Protein AF-A0A2X3KFR4-F1 (afdb_monomer_lite)

Organism: Escherichia coli (NCBI:txid562)

Sequence (94 aa):
MNPLTHERVLQADNVPYILAEMMMEGLYGRSGDWAYRVGLPGKSGVGGGILAVVPGVMGIAAFSPPLDEEGNSVRGQKMVASVANQLGYNVFKG

Radius of gyration: 13.15 Å; chains: 1; bounding box: 33×28×34 Å

Secondary structure (DSSP, 8-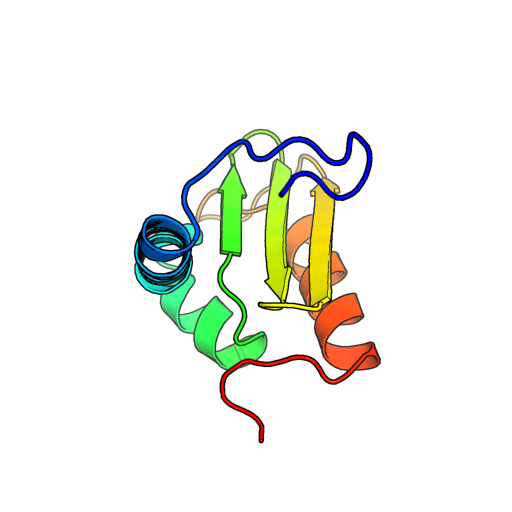state):
--TTT----S-GGGHHHHHHHHHHHTTGGGHHHHHHHT-S-EEEETTTEEEEEETTTEEEEEE-S-B-TTS-BHHHHHHHHHHHHHTT--TT--

pLDDT: mean 98.33, std 1.59, range [84.31, 98.94]

Foldseek 3Di:
DPPVVPDDPDDPVCVVVVLVCLQPDQQHPCSVVCCVQQQFRWHFDQQAKIWTDQPPPDIDIDGDNDADPSSHRPVGSVRRSVVSVVVVGHPPDD

Structure (mmCIF, N/CA/C/O backbone):
data_AF-A0A2X3KFR4-F1
#
_entry.id   AF-A0A2X3KFR4-F1
#
loop_
_atom_site.group_PDB
_atom_site.id
_atom_site.type_symbol
_atom_site.label_atom_id
_atom_site.label_alt_id
_atom_site.label_comp_id
_atom_site.label_asym_id
_atom_site.label_entity_id
_atom_site.label_seq_id
_atom_site.pdbx_PDB_ins_code
_atom_site.Cartn_x
_atom_site.Cartn_y
_atom_site.Cartn_z
_atom_site.occupancy
_atom_site.B_iso_or_equiv
_atom_site.auth_seq_id
_atom_site.auth_comp_id
_atom_site.auth_asym_id
_atom_site.auth_atom_id
_atom_site.pdbx_PDB_model_num
ATOM 1 N N . MET A 1 1 ? -7.741 7.440 13.020 1.00 95.19 1 MET A N 1
ATOM 2 C CA . MET A 1 1 ? -7.097 7.656 14.331 1.00 95.19 1 MET A CA 1
ATOM 3 C C . MET A 1 1 ? -5.626 7.353 14.151 1.00 95.19 1 MET A C 1
ATOM 5 O O . MET A 1 1 ? -5.333 6.272 13.657 1.00 95.19 1 MET A O 1
ATOM 9 N N . ASN A 1 2 ? -4.722 8.274 14.471 1.00 98.31 2 ASN A N 1
ATOM 10 C CA . ASN A 1 2 ? -3.308 7.935 14.570 1.00 98.31 2 ASN A CA 1
ATOM 11 C C . ASN A 1 2 ? -3.126 7.078 15.839 1.00 98.31 2 ASN A C 1
ATOM 13 O O . ASN A 1 2 ? -3.486 7.542 16.921 1.00 98.31 2 ASN A O 1
ATOM 17 N N . PRO A 1 3 ? -2.630 5.833 15.735 1.00 97.31 3 PRO A N 1
ATOM 18 C CA . PRO A 1 3 ? -2.570 4.923 16.877 1.00 97.31 3 PRO A CA 1
ATOM 19 C C . PRO A 1 3 ? -1.492 5.291 17.907 1.00 97.31 3 PRO A C 1
ATOM 21 O O . PRO A 1 3 ? -1.547 4.780 19.017 1.00 97.31 3 PRO A O 1
ATOM 24 N N . LEU A 1 4 ? -0.531 6.156 17.561 1.00 98.44 4 LEU A N 1
ATOM 25 C CA . LEU A 1 4 ? 0.542 6.593 18.460 1.00 98.44 4 LEU A CA 1
ATOM 26 C C . LEU A 1 4 ? 0.162 7.852 19.243 1.00 98.44 4 LEU A C 1
ATOM 28 O O . LEU A 1 4 ? 0.490 7.970 20.417 1.00 98.44 4 LEU A O 1
ATOM 32 N N . THR A 1 5 ? -0.515 8.802 18.590 1.00 98.50 5 THR A N 1
ATOM 33 C CA . THR A 1 5 ? -0.918 10.073 19.219 1.00 98.50 5 THR A CA 1
ATOM 34 C C . THR A 1 5 ? -2.350 10.060 19.745 1.00 98.50 5 THR A C 1
ATOM 36 O O . THR A 1 5 ? -2.743 10.972 20.464 1.00 98.50 5 THR A O 1
ATOM 39 N N . HIS A 1 6 ? -3.146 9.054 19.370 1.00 97.38 6 HIS A N 1
ATOM 40 C CA . HIS A 1 6 ? -4.584 8.963 19.648 1.00 97.38 6 HIS A CA 1
ATOM 41 C C . HIS A 1 6 ? -5.410 10.140 19.103 1.00 97.38 6 HIS A C 1
ATOM 43 O O . HIS A 1 6 ? -6.533 10.382 19.543 1.00 97.38 6 HIS A O 1
ATOM 49 N N . GLU A 1 7 ? -4.887 10.845 18.099 1.00 98.56 7 GLU A N 1
ATOM 50 C CA . GLU A 1 7 ? -5.588 11.935 17.429 1.00 98.56 7 GLU A CA 1
ATOM 51 C C . GLU A 1 7 ? -6.378 11.432 16.211 1.00 98.56 7 GLU A C 1
ATOM 53 O O . GLU A 1 7 ? -5.904 10.635 15.386 1.00 98.56 7 GLU A O 1
ATOM 58 N N . ARG A 1 8 ? -7.609 11.924 16.042 1.00 98.31 8 ARG A N 1
ATOM 59 C CA . ARG A 1 8 ? -8.381 11.682 14.821 1.00 98.31 8 ARG A CA 1
ATOM 60 C C . ARG A 1 8 ? -7.907 12.619 13.709 1.00 98.31 8 ARG A C 1
ATOM 62 O O . ARG A 1 8 ? -8.394 13.730 13.592 1.00 98.31 8 ARG A O 1
ATOM 69 N N . VAL A 1 9 ? -7.040 12.104 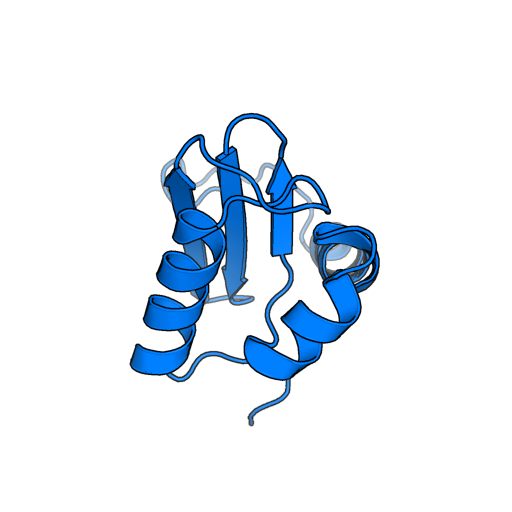12.839 1.00 98.50 9 VAL A N 1
ATOM 70 C CA . VAL A 1 9 ? -6.547 12.846 11.661 1.00 98.50 9 VAL A CA 1
ATOM 71 C C . VAL A 1 9 ? -7.551 12.864 10.497 1.00 98.50 9 VAL A C 1
ATOM 73 O O . VAL A 1 9 ? -7.670 13.859 9.797 1.00 98.50 9 VAL A O 1
ATOM 76 N N . LEU A 1 10 ? -8.295 11.771 10.287 1.00 98.50 10 LEU A N 1
ATOM 77 C CA . LEU A 1 10 ? -9.279 11.628 9.205 1.00 98.50 10 LEU A CA 1
ATOM 78 C C . LEU A 1 10 ? -10.624 11.133 9.756 1.00 98.50 10 LEU A C 1
ATOM 80 O O . LEU A 1 10 ? -10.667 10.370 10.733 1.00 98.50 10 LEU A O 1
ATOM 84 N N . GLN A 1 11 ? -11.720 11.539 9.111 1.00 98.50 11 GLN A N 1
ATOM 85 C CA . GLN A 1 11 ? -13.043 10.944 9.320 1.00 98.50 11 GLN A CA 1
ATOM 86 C C . GLN A 1 11 ? -13.041 9.491 8.831 1.00 98.50 11 GLN A C 1
ATOM 88 O O . GLN A 1 11 ? -12.420 9.186 7.814 1.00 98.50 11 GLN A O 1
ATOM 93 N N . ALA A 1 12 ? -13.710 8.596 9.564 1.00 97.94 12 ALA A N 1
ATOM 94 C CA . ALA A 1 12 ? -13.687 7.164 9.260 1.00 97.94 12 ALA A CA 1
ATOM 95 C C . ALA A 1 12 ? -14.278 6.867 7.873 1.00 97.94 12 ALA A C 1
ATOM 97 O O . ALA A 1 12 ? -13.693 6.087 7.130 1.00 97.94 12 ALA A O 1
ATOM 98 N N . ASP A 1 13 ? -15.346 7.574 7.503 1.00 98.50 13 ASP A N 1
ATOM 99 C CA . ASP A 1 13 ? -16.061 7.390 6.237 1.00 98.50 13 ASP A CA 1
ATOM 100 C C . ASP A 1 13 ? -15.203 7.725 5.009 1.00 98.50 13 ASP A C 1
ATOM 102 O O . ASP A 1 13 ? -15.443 7.193 3.932 1.00 98.50 13 ASP A O 1
ATOM 106 N N . ASN A 1 14 ? -14.152 8.539 5.170 1.00 98.75 14 ASN A N 1
ATOM 107 C CA . ASN A 1 14 ? -13.247 8.891 4.073 1.00 98.75 14 ASN A CA 1
ATOM 108 C C . ASN A 1 14 ? -12.156 7.834 3.825 1.00 98.75 14 ASN A C 1
ATOM 110 O O . ASN A 1 14 ? -11.565 7.795 2.747 1.00 98.75 14 ASN A O 1
ATOM 114 N N . VAL A 1 15 ? -11.854 6.986 4.815 1.00 98.75 15 VAL A N 1
ATOM 115 C CA . VAL A 1 15 ? -10.730 6.038 4.742 1.00 98.75 15 VAL A CA 1
ATOM 116 C C . VAL A 1 15 ? -10.952 4.942 3.691 1.00 98.75 15 VAL A C 1
ATOM 118 O O . VAL A 1 15 ? -10.018 4.696 2.928 1.00 98.75 15 VAL A O 1
ATOM 121 N N . PRO A 1 16 ? -12.137 4.306 3.574 1.00 98.81 16 PRO A N 1
ATOM 122 C CA . PRO A 1 16 ? -12.370 3.289 2.550 1.00 98.81 16 PRO A CA 1
ATOM 123 C C . PRO A 1 16 ? -12.094 3.772 1.123 1.00 98.81 16 PRO A C 1
ATOM 125 O O . PRO A 1 16 ? -11.535 3.009 0.342 1.00 98.81 16 PRO A O 1
ATOM 128 N N . TYR A 1 17 ? -12.401 5.033 0.792 1.00 98.88 17 TYR A N 1
ATOM 129 C CA . TYR A 1 17 ? -12.129 5.588 -0.539 1.00 98.88 17 TYR A CA 1
ATOM 130 C C . TYR A 1 17 ? -10.626 5.705 -0.819 1.00 98.88 17 TYR A C 1
ATOM 132 O O . TYR A 1 17 ? -10.167 5.320 -1.888 1.00 98.88 17 TYR A O 1
ATOM 140 N N . ILE A 1 18 ? -9.835 6.143 0.167 1.00 98.88 18 ILE A N 1
ATOM 141 C CA . ILE A 1 18 ? -8.368 6.192 0.048 1.00 98.88 18 ILE A CA 1
ATOM 142 C C . ILE A 1 18 ? -7.803 4.781 -0.158 1.00 98.88 18 ILE A C 1
ATOM 144 O O . ILE A 1 18 ? -6.949 4.568 -1.016 1.00 98.88 18 ILE A O 1
ATOM 148 N N . LEU A 1 19 ? -8.286 3.808 0.619 1.00 98.88 19 LEU A N 1
ATOM 149 C CA . LEU A 1 19 ? -7.835 2.421 0.507 1.00 98.88 19 LEU A CA 1
ATOM 150 C C . LEU A 1 19 ? -8.244 1.781 -0.826 1.00 98.88 19 LEU A C 1
ATOM 152 O O . LEU A 1 19 ? -7.485 0.975 -1.360 1.00 98.88 19 LEU A O 1
ATOM 156 N N . ALA A 1 20 ? -9.401 2.151 -1.378 1.00 98.88 20 ALA A N 1
ATOM 157 C CA . ALA A 1 20 ? -9.818 1.723 -2.707 1.00 98.88 20 ALA A CA 1
ATOM 158 C C . ALA A 1 20 ? -8.852 2.249 -3.781 1.00 98.88 20 ALA A C 1
ATOM 160 O O . ALA A 1 20 ? -8.316 1.453 -4.544 1.00 98.88 20 ALA A O 1
ATOM 161 N N . GLU A 1 21 ? -8.531 3.544 -3.782 1.00 98.94 21 GLU A N 1
ATOM 162 C CA . GLU A 1 21 ? -7.582 4.130 -4.746 1.00 98.94 21 GLU A CA 1
ATOM 163 C C . GLU A 1 21 ? -6.175 3.522 -4.624 1.00 98.94 21 GLU A C 1
ATOM 165 O O . GLU A 1 21 ? -5.527 3.192 -5.617 1.00 98.94 21 GLU A O 1
ATOM 170 N N . MET A 1 22 ? -5.714 3.283 -3.393 1.00 98.88 22 MET A N 1
ATOM 171 C CA . MET A 1 22 ? -4.462 2.564 -3.135 1.00 98.88 22 MET A CA 1
ATOM 172 C C . MET A 1 22 ? -4.477 1.129 -3.680 1.00 98.88 22 MET A C 1
ATOM 174 O O . MET A 1 22 ? -3.442 0.620 -4.104 1.00 98.88 22 MET A O 1
ATOM 178 N N . MET A 1 23 ? -5.623 0.446 -3.649 1.00 98.88 23 MET A N 1
ATOM 179 C CA . MET A 1 23 ? -5.753 -0.892 -4.227 1.00 98.88 23 MET A CA 1
ATOM 180 C C . MET A 1 23 ? -5.703 -0.846 -5.757 1.00 98.88 23 MET A C 1
ATOM 182 O O . MET A 1 23 ? -5.037 -1.681 -6.365 1.00 98.88 23 MET A O 1
ATOM 186 N N . MET A 1 24 ? -6.394 0.118 -6.368 1.00 98.75 24 MET A N 1
ATOM 187 C CA . MET A 1 24 ? -6.539 0.183 -7.822 1.00 98.75 24 MET A CA 1
ATOM 188 C C . MET A 1 24 ? -5.268 0.675 -8.519 1.00 98.75 24 MET A C 1
ATOM 190 O O . MET A 1 24 ? -4.870 0.083 -9.515 1.00 98.75 24 MET A O 1
ATOM 194 N N . GLU A 1 25 ? -4.603 1.701 -7.975 1.00 98.62 25 GLU A N 1
ATOM 195 C CA . GLU A 1 25 ? -3.529 2.430 -8.677 1.00 98.62 25 GLU A CA 1
ATOM 196 C C . GLU A 1 25 ? -2.266 2.652 -7.820 1.00 98.62 25 GLU A C 1
ATOM 198 O O . GLU A 1 25 ? -1.349 3.403 -8.171 1.00 98.62 25 GLU A O 1
ATOM 203 N N . GLY A 1 26 ? -2.181 2.001 -6.658 1.00 98.69 26 GLY A N 1
ATOM 204 C CA . GLY A 1 26 ? -1.132 2.252 -5.674 1.00 98.69 26 GLY A CA 1
ATOM 205 C C . GLY A 1 26 ? 0.297 1.946 -6.133 1.00 98.69 26 GLY A C 1
ATOM 206 O O . GLY A 1 26 ? 1.245 2.613 -5.692 1.00 98.69 26 GLY A O 1
ATOM 207 N N . LEU A 1 27 ? 0.459 0.953 -7.008 1.00 98.69 27 LEU A N 1
ATOM 208 C CA . LEU A 1 27 ? 1.735 0.456 -7.539 1.00 98.69 27 LEU A CA 1
ATOM 209 C C . LEU A 1 27 ? 1.812 0.602 -9.074 1.00 98.69 27 LEU A C 1
ATOM 211 O O . LEU A 1 27 ? 2.479 -0.188 -9.746 1.00 98.69 27 LEU A O 1
ATOM 215 N N . TYR A 1 28 ? 1.139 1.618 -9.628 1.00 97.12 28 TYR A N 1
ATOM 216 C CA . TYR A 1 28 ? 1.108 1.908 -11.068 1.00 97.12 28 TYR A CA 1
ATOM 217 C C . TYR A 1 28 ? 0.621 0.698 -11.883 1.00 97.12 28 TYR A C 1
ATOM 219 O O . TYR A 1 28 ? -0.329 0.023 -11.475 1.00 97.12 28 TYR A O 1
ATOM 227 N N . GLY A 1 29 ? 1.293 0.366 -12.993 1.00 97.31 29 GLY A N 1
ATOM 228 C CA . GLY A 1 29 ? 0.953 -0.763 -13.859 1.00 97.31 29 GLY A CA 1
ATOM 229 C C . GLY A 1 29 ? 1.075 -2.137 -13.192 1.00 97.31 29 GLY A C 1
ATOM 230 O O . GLY A 1 29 ? 0.722 -3.150 -13.802 1.00 97.31 29 GLY A O 1
ATOM 231 N N . ARG A 1 30 ? 1.562 -2.208 -11.942 1.00 98.19 30 ARG A N 1
ATOM 232 C CA . ARG A 1 30 ? 1.664 -3.432 -11.126 1.00 98.19 30 ARG A CA 1
ATOM 233 C C . ARG A 1 30 ? 0.623 -3.522 -10.007 1.00 98.19 30 ARG A C 1
ATOM 235 O O . ARG A 1 30 ? 0.655 -4.483 -9.240 1.00 98.19 30 ARG A O 1
ATOM 242 N N . SER A 1 31 ? -0.321 -2.586 -9.906 1.00 98.56 31 SER A N 1
ATOM 243 C CA . SER A 1 31 ? -1.344 -2.601 -8.843 1.00 98.56 31 SER A CA 1
ATOM 244 C C . SER A 1 31 ? -2.198 -3.875 -8.866 1.00 98.56 31 SER A C 1
ATOM 246 O O . SER A 1 31 ? -2.412 -4.492 -7.823 1.00 98.56 31 SER A O 1
ATOM 248 N N . GLY A 1 32 ? -2.576 -4.359 -10.056 1.00 98.62 32 GLY A N 1
ATOM 249 C CA . GLY A 1 32 ? -3.278 -5.639 -10.208 1.00 98.62 32 GLY A CA 1
ATOM 250 C C . GLY A 1 32 ? -2.455 -6.851 -9.742 1.00 98.62 32 GLY A C 1
ATOM 251 O O . GLY A 1 32 ? -2.971 -7.712 -9.030 1.00 98.62 32 GLY A O 1
ATOM 252 N N . ASP A 1 33 ? -1.158 -6.897 -10.067 1.00 98.56 33 ASP A N 1
ATOM 253 C CA . ASP A 1 33 ? -0.256 -7.965 -9.605 1.00 98.56 33 ASP A CA 1
ATOM 254 C C . ASP A 1 33 ? -0.095 -7.954 -8.080 1.00 98.56 33 ASP A C 1
ATOM 256 O O . ASP A 1 33 ? -0.039 -9.008 -7.438 1.00 98.56 33 ASP A O 1
ATOM 260 N N . TRP A 1 34 ? -0.017 -6.761 -7.492 1.00 98.75 34 TRP A N 1
ATOM 261 C CA . TRP A 1 34 ? 0.064 -6.572 -6.049 1.00 98.75 34 TRP A CA 1
ATOM 262 C C . TRP A 1 34 ? -1.213 -7.028 -5.344 1.00 98.75 34 TRP A C 1
ATOM 264 O O . TRP A 1 34 ? -1.146 -7.803 -4.386 1.00 98.75 34 TRP A O 1
ATOM 274 N N . ALA A 1 35 ? -2.377 -6.618 -5.849 1.00 98.81 35 ALA A N 1
ATOM 275 C CA . ALA A 1 35 ? -3.671 -7.074 -5.359 1.00 98.81 35 ALA A CA 1
ATOM 276 C C . ALA A 1 35 ? -3.789 -8.607 -5.428 1.00 98.81 35 ALA A C 1
ATOM 278 O O . ALA A 1 35 ? -4.216 -9.235 -4.462 1.00 98.81 35 ALA A O 1
ATOM 279 N N . TYR A 1 36 ? -3.330 -9.221 -6.522 1.00 98.56 36 TYR A N 1
ATOM 280 C CA . TYR A 1 36 ? -3.368 -10.672 -6.700 1.00 98.56 36 TYR A CA 1
ATOM 281 C C . TYR A 1 36 ? -2.444 -11.426 -5.729 1.00 98.56 36 TYR A C 1
ATOM 283 O O . TYR A 1 36 ? -2.838 -12.433 -5.143 1.00 98.56 36 TYR A O 1
ATOM 291 N N . ARG A 1 37 ? -1.200 -10.963 -5.550 1.00 97.62 37 ARG A N 1
ATOM 292 C CA . ARG A 1 37 ? -0.179 -11.687 -4.765 1.00 97.62 37 ARG A CA 1
ATOM 293 C C . ARG A 1 37 ? -0.206 -11.371 -3.273 1.00 97.62 37 ARG A C 1
ATOM 295 O O . ARG A 1 37 ? 0.156 -12.232 -2.476 1.00 97.62 37 ARG A O 1
ATOM 302 N N . VAL A 1 38 ? -0.569 -10.142 -2.907 1.00 98.69 38 VAL A N 1
ATOM 303 C CA . VAL A 1 38 ? -0.532 -9.632 -1.525 1.00 98.69 38 VAL A CA 1
ATOM 304 C C . VAL A 1 38 ? -1.936 -9.335 -1.009 1.00 98.69 38 VAL A C 1
ATOM 306 O O . VAL A 1 38 ? -2.254 -9.701 0.118 1.00 98.69 38 VAL A O 1
ATOM 309 N N . GLY A 1 39 ? -2.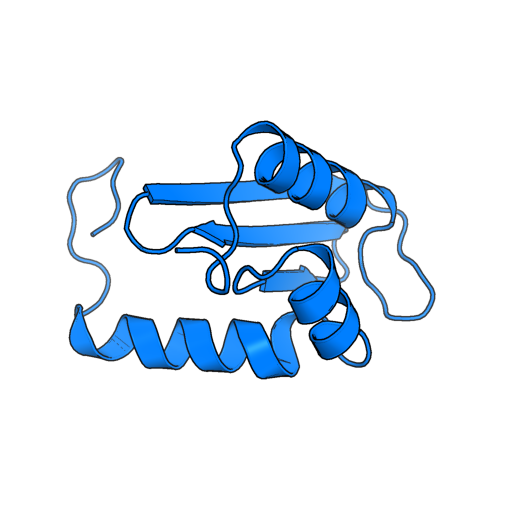794 -8.727 -1.832 1.00 98.75 39 GLY A N 1
ATOM 310 C CA . GLY A 1 39 ? -4.194 -8.457 -1.485 1.00 98.75 39 GLY A CA 1
ATOM 311 C C . GLY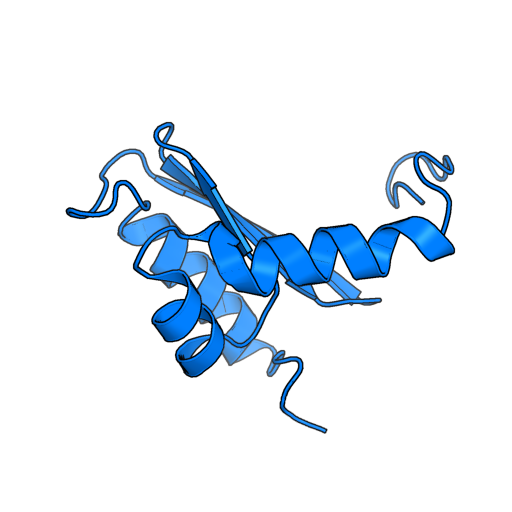 A 1 39 ? -4.361 -7.456 -0.350 1.00 98.75 39 GLY A C 1
ATOM 312 O O . GLY A 1 39 ? -5.205 -7.641 0.520 1.00 98.75 39 GLY A O 1
ATOM 313 N N . LEU A 1 40 ? -3.547 -6.403 -0.338 1.00 98.88 40 LEU A N 1
ATOM 314 C CA . LEU A 1 40 ? -3.654 -5.292 0.606 1.00 98.88 40 LEU A CA 1
ATOM 315 C C . LEU A 1 40 ? -3.568 -3.965 -0.161 1.00 98.88 40 LEU A C 1
ATOM 317 O O . LEU A 1 40 ? -2.722 -3.866 -1.052 1.00 98.88 40 LEU A O 1
ATOM 321 N N . PRO A 1 41 ? -4.360 -2.934 0.188 1.00 98.94 41 PRO A N 1
ATOM 322 C CA . PRO A 1 41 ? -4.172 -1.579 -0.328 1.00 98.94 41 PRO A CA 1
ATOM 323 C C . PRO A 1 41 ? -2.723 -1.124 -0.147 1.00 98.94 41 PRO A C 1
ATOM 325 O O . PRO A 1 41 ? -2.205 -1.171 0.973 1.00 98.94 41 PRO A O 1
ATOM 328 N N . GLY A 1 42 ? -2.069 -0.707 -1.232 1.00 98.81 42 GLY A N 1
ATOM 329 C CA . GLY A 1 42 ? -0.640 -0.407 -1.246 1.00 98.81 42 GLY A CA 1
ATOM 330 C C . GLY A 1 42 ? -0.312 0.968 -1.818 1.00 98.81 42 GLY A C 1
ATOM 331 O O . GLY A 1 42 ? -1.114 1.580 -2.511 1.00 98.81 42 GLY A O 1
ATOM 332 N N . LYS A 1 43 ? 0.890 1.474 -1.546 1.00 98.94 43 LYS A N 1
ATOM 333 C CA . LYS A 1 43 ? 1.466 2.602 -2.281 1.00 98.94 43 LYS A CA 1
ATOM 334 C C . LYS A 1 43 ? 2.974 2.455 -2.396 1.00 98.94 43 LYS A C 1
ATOM 336 O O . LYS A 1 43 ? 3.650 2.167 -1.408 1.00 98.94 43 LYS A O 1
ATOM 341 N N . SER A 1 44 ? 3.498 2.710 -3.589 1.00 98.81 44 SER A N 1
ATOM 342 C CA . SER A 1 44 ? 4.932 2.869 -3.837 1.00 98.81 44 SER A CA 1
ATOM 343 C C . SER A 1 44 ? 5.349 4.325 -4.045 1.00 98.81 44 SER A C 1
ATOM 345 O O . SER A 1 44 ? 4.530 5.188 -4.378 1.00 98.81 44 SER A O 1
ATOM 347 N N . GLY A 1 45 ? 6.646 4.593 -3.891 1.00 98.56 45 GLY A N 1
ATOM 348 C CA . GLY A 1 45 ? 7.264 5.851 -4.301 1.00 98.56 45 GLY A CA 1
ATOM 349 C C . GLY A 1 45 ? 8.713 5.662 -4.748 1.00 98.56 45 GLY A C 1
ATOM 350 O O . GLY A 1 45 ? 9.426 4.817 -4.207 1.00 98.56 45 GLY A O 1
ATOM 351 N N . VAL A 1 46 ? 9.165 6.498 -5.689 1.00 98.56 46 VAL A N 1
ATOM 352 C CA . VAL A 1 46 ? 10.503 6.422 -6.320 1.00 98.56 46 VAL A CA 1
ATOM 353 C C . VAL A 1 46 ? 11.673 6.636 -5.354 1.00 98.56 46 VAL A C 1
ATOM 355 O O . VAL A 1 46 ? 12.809 6.313 -5.673 1.00 98.56 46 VAL A O 1
ATOM 358 N N . GLY A 1 47 ? 11.408 7.121 -4.138 1.00 98.56 47 GLY A N 1
ATOM 359 C CA . GLY A 1 47 ? 12.395 7.103 -3.057 1.00 98.56 47 GLY A CA 1
ATOM 360 C C . GLY A 1 47 ? 12.743 5.689 -2.569 1.00 98.56 47 GLY A C 1
ATOM 361 O O . GLY A 1 47 ? 13.701 5.532 -1.825 1.00 98.56 47 GLY A O 1
ATOM 362 N N . GLY A 1 48 ? 11.985 4.660 -2.963 1.00 98.62 48 GLY A N 1
ATOM 363 C CA . GLY A 1 48 ? 12.188 3.265 -2.561 1.00 98.62 48 GLY A CA 1
ATOM 364 C C . GLY A 1 48 ? 11.270 2.790 -1.432 1.00 98.62 48 GLY A C 1
ATOM 365 O O . GLY A 1 48 ? 11.494 1.713 -0.880 1.00 98.62 48 GLY A O 1
ATOM 366 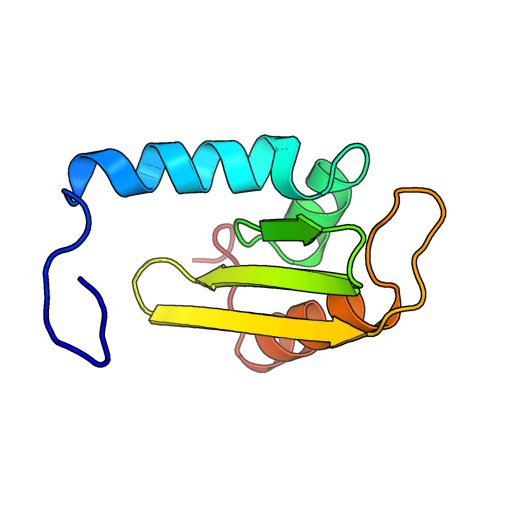N N . GLY A 1 49 ? 10.259 3.581 -1.065 1.00 98.88 49 GLY A N 1
ATOM 367 C CA . GLY A 1 49 ? 9.272 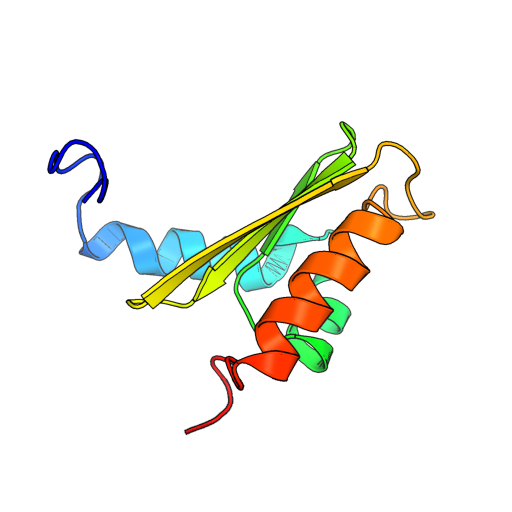3.224 -0.046 1.00 98.88 49 GLY A CA 1
ATOM 368 C C . GLY A 1 49 ? 8.128 2.379 -0.609 1.00 98.88 49 GLY A C 1
ATOM 369 O O . GLY A 1 49 ? 7.648 2.640 -1.713 1.00 98.88 49 GLY A O 1
ATOM 370 N N . ILE A 1 50 ? 7.678 1.399 0.175 1.00 98.94 50 ILE A N 1
ATOM 371 C CA . ILE A 1 50 ? 6.434 0.647 -0.031 1.00 98.94 50 ILE A CA 1
ATOM 372 C C . ILE A 1 50 ? 5.636 0.698 1.270 1.00 98.94 50 ILE A C 1
ATOM 374 O O . ILE A 1 50 ? 6.174 0.381 2.330 1.00 98.94 50 ILE A O 1
ATOM 378 N N . LEU A 1 51 ? 4.364 1.072 1.177 1.00 98.94 51 LEU A N 1
ATOM 379 C CA . LEU A 1 51 ? 3.394 1.060 2.270 1.00 98.94 51 LEU A CA 1
ATOM 380 C C . LEU A 1 51 ? 2.237 0.133 1.899 1.00 98.94 51 LEU A C 1
ATOM 382 O O . LEU A 1 51 ? 1.765 0.181 0.768 1.00 98.94 51 LEU A O 1
ATOM 386 N N . ALA A 1 52 ? 1.756 -0.665 2.846 1.00 98.94 52 ALA A N 1
ATOM 387 C CA . ALA A 1 52 ? 0.509 -1.407 2.737 1.00 98.94 52 ALA A CA 1
ATOM 388 C C . ALA A 1 52 ? -0.331 -1.261 4.007 1.00 98.94 52 ALA A C 1
ATOM 390 O O . ALA A 1 52 ? 0.206 -1.100 5.107 1.00 98.94 52 ALA A O 1
ATOM 391 N N . VAL A 1 53 ? -1.650 -1.334 3.858 1.00 98.94 53 VAL A N 1
ATOM 392 C CA . VAL A 1 53 ? -2.601 -1.234 4.970 1.00 98.94 53 VAL A CA 1
ATOM 393 C C . VAL A 1 53 ? -3.339 -2.554 5.131 1.00 98.94 53 VAL A C 1
ATOM 395 O O . VAL A 1 53 ? -3.926 -3.052 4.178 1.00 98.94 53 VAL A O 1
ATOM 398 N N . VAL A 1 54 ? -3.354 -3.091 6.350 1.00 98.75 54 VAL A N 1
ATOM 399 C CA . VAL A 1 54 ? -4.280 -4.149 6.767 1.00 98.75 54 VAL A CA 1
ATOM 400 C C . VAL A 1 54 ? -5.448 -3.457 7.477 1.00 98.75 54 VAL A C 1
ATOM 402 O O . VAL A 1 54 ? -5.263 -2.983 8.606 1.00 98.75 54 VAL A O 1
ATOM 405 N N . PRO A 1 55 ? -6.625 -3.321 6.835 1.00 98.44 55 PRO A N 1
ATOM 406 C CA . PRO A 1 55 ? -7.727 -2.537 7.388 1.00 98.44 55 PRO A CA 1
ATOM 407 C C . PRO A 1 55 ? -8.111 -3.004 8.795 1.00 98.44 55 PRO A C 1
ATOM 409 O O . PRO A 1 55 ? -8.348 -4.184 9.023 1.00 98.44 55 PRO A O 1
ATOM 412 N N . GLY A 1 56 ? -8.142 -2.070 9.748 1.00 97.44 56 GLY A N 1
ATOM 413 C CA . GLY A 1 56 ? -8.494 -2.352 11.144 1.00 97.44 56 GLY A CA 1
ATOM 414 C C . GLY A 1 56 ? -7.404 -3.027 11.987 1.00 97.44 56 GLY A C 1
ATOM 415 O O . GLY A 1 56 ? -7.626 -3.215 13.179 1.00 97.44 56 GLY A O 1
ATOM 416 N N . VAL A 1 57 ? -6.236 -3.350 11.416 1.00 98.38 57 VAL A N 1
ATOM 417 C CA . VAL A 1 57 ? -5.178 -4.097 12.118 1.00 98.38 57 VAL A CA 1
ATOM 418 C C . VAL A 1 57 ? -3.870 -3.312 12.211 1.00 98.38 57 VAL A C 1
ATOM 420 O O . VAL A 1 57 ? -3.434 -2.982 13.311 1.00 98.38 57 VAL A O 1
ATOM 423 N N . MET A 1 58 ? -3.211 -3.019 11.082 1.00 98.62 58 MET A N 1
ATOM 424 C CA . MET A 1 58 ? -1.874 -2.405 11.075 1.00 98.62 58 MET A CA 1
ATOM 425 C C . MET A 1 58 ? -1.519 -1.743 9.739 1.00 98.62 58 MET A C 1
ATOM 427 O O . MET A 1 58 ? -2.122 -2.024 8.704 1.00 98.62 58 MET A O 1
ATOM 431 N N . GLY A 1 59 ? -0.486 -0.899 9.757 1.00 98.75 59 GLY A N 1
ATOM 432 C CA . GLY A 1 59 ? 0.257 -0.496 8.561 1.00 98.75 59 GLY A CA 1
ATOM 433 C C . GLY A 1 59 ? 1.583 -1.253 8.480 1.00 98.75 59 GLY A C 1
ATOM 434 O O . GLY A 1 59 ? 2.255 -1.422 9.496 1.00 98.75 59 GLY A O 1
ATOM 435 N N . ILE A 1 60 ? 1.967 -1.693 7.282 1.00 98.81 60 ILE A N 1
ATOM 436 C CA . ILE A 1 60 ? 3.237 -2.377 7.011 1.00 98.81 60 ILE A CA 1
ATOM 437 C C . ILE A 1 60 ? 4.027 -1.514 6.033 1.00 98.81 60 ILE A C 1
ATOM 439 O O . ILE A 1 60 ? 3.512 -1.151 4.978 1.00 98.81 60 ILE A O 1
ATOM 443 N N . ALA A 1 61 ? 5.278 -1.199 6.355 1.00 98.88 61 ALA A N 1
ATOM 444 C CA . ALA A 1 61 ? 6.133 -0.406 5.484 1.00 98.88 61 ALA A CA 1
ATOM 445 C C . ALA A 1 61 ? 7.517 -1.037 5.334 1.00 98.88 61 ALA A C 1
ATOM 447 O O . ALA A 1 61 ? 8.031 -1.668 6.257 1.00 98.88 61 ALA A O 1
ATOM 448 N N . ALA A 1 62 ? 8.128 -0.840 4.171 1.00 98.88 62 ALA A N 1
ATOM 449 C CA . ALA A 1 62 ? 9.513 -1.202 3.921 1.00 98.88 62 ALA A CA 1
ATOM 450 C C . ALA A 1 62 ? 10.181 -0.185 2.997 1.00 98.88 62 ALA A C 1
ATOM 452 O O . ALA A 1 62 ? 9.520 0.545 2.257 1.00 98.88 62 ALA A O 1
ATOM 453 N N . PHE A 1 63 ? 11.510 -0.166 3.023 1.00 98.88 63 PHE A N 1
ATOM 454 C CA . PHE A 1 63 ? 12.306 0.767 2.241 1.00 98.88 63 PHE A CA 1
ATOM 455 C C . PHE A 1 63 ? 13.544 0.088 1.655 1.00 98.88 63 PHE A C 1
ATOM 457 O O . PHE A 1 63 ? 14.285 -0.602 2.357 1.00 98.88 63 PHE A O 1
ATOM 464 N N . SER A 1 64 ? 13.782 0.304 0.361 1.00 98.75 64 SER A N 1
ATOM 465 C CA . SER A 1 64 ? 15.076 0.055 -0.275 1.00 98.75 64 SER A CA 1
ATOM 466 C C . SER A 1 64 ? 15.182 0.834 -1.593 1.00 98.75 64 SER A C 1
ATOM 468 O O . SER A 1 64 ? 14.283 0.684 -2.422 1.00 98.75 64 SER A O 1
ATOM 470 N N . PRO A 1 65 ? 16.251 1.616 -1.834 1.00 98.75 65 PRO A N 1
ATOM 471 C CA . PRO A 1 65 ? 16.336 2.483 -3.014 1.00 98.75 65 PRO A CA 1
ATOM 472 C C . PRO A 1 65 ? 16.227 1.802 -4.392 1.00 98.75 65 PRO A C 1
ATOM 474 O O . PRO A 1 65 ? 15.611 2.397 -5.266 1.00 98.75 65 PRO A O 1
ATOM 477 N N . PRO A 1 66 ? 16.787 0.598 -4.646 1.00 98.69 66 PRO A N 1
ATOM 478 C CA . PRO A 1 66 ? 16.725 -0.003 -5.980 1.00 98.69 66 PRO A CA 1
ATOM 479 C C . PRO A 1 66 ? 15.293 -0.341 -6.412 1.00 98.69 66 PRO A C 1
ATOM 481 O O . PRO A 1 66 ? 14.583 -1.075 -5.712 1.00 98.69 66 PRO A O 1
ATOM 484 N N . LEU A 1 67 ? 14.903 0.168 -7.578 1.00 98.81 67 LEU A N 1
ATOM 485 C CA . LEU A 1 67 ? 13.564 0.029 -8.147 1.00 98.81 67 LEU A CA 1
ATOM 486 C C . LEU A 1 67 ? 13.546 -0.983 -9.301 1.00 98.81 67 LEU A C 1
ATOM 488 O O . LEU A 1 67 ? 14.580 -1.245 -9.916 1.00 98.81 67 LEU A O 1
ATOM 492 N N . ASP A 1 68 ? 12.377 -1.560 -9.563 1.00 98.06 68 ASP A N 1
ATOM 493 C CA . ASP A 1 68 ? 12.083 -2.271 -10.807 1.00 98.06 68 ASP A CA 1
ATOM 494 C C . ASP A 1 68 ? 11.716 -1.295 -11.942 1.00 98.06 68 ASP A C 1
ATOM 496 O O . ASP A 1 68 ? 11.759 -0.073 -11.780 1.00 98.06 68 ASP A O 1
ATOM 500 N N . GLU A 1 69 ? 11.368 -1.844 -13.106 1.00 97.69 69 GLU A N 1
ATOM 501 C CA . GLU A 1 69 ? 11.017 -1.086 -14.316 1.00 97.69 69 GLU A CA 1
ATOM 502 C C . GLU A 1 69 ? 9.758 -0.214 -14.155 1.00 97.69 69 GLU A C 1
ATOM 504 O O . GLU A 1 69 ? 9.575 0.738 -14.907 1.00 97.69 69 GLU A O 1
ATOM 509 N N . GLU A 1 70 ? 8.924 -0.487 -13.149 1.00 97.19 70 GLU A N 1
ATOM 510 C CA . GLU A 1 70 ? 7.699 0.265 -12.835 1.00 97.19 70 GLU A CA 1
ATOM 511 C C . GLU A 1 70 ? 7.926 1.288 -11.708 1.00 97.19 70 GLU A C 1
ATOM 513 O O . GLU A 1 70 ? 6.993 1.915 -11.206 1.00 97.19 70 GLU A O 1
ATOM 518 N N . GLY A 1 71 ? 9.181 1.473 -11.282 1.00 97.88 71 GLY A N 1
ATOM 519 C CA . GLY A 1 71 ? 9.544 2.432 -10.242 1.00 97.88 71 GLY A CA 1
ATOM 520 C C . GLY A 1 71 ? 9.193 1.972 -8.825 1.00 97.88 71 GLY A C 1
ATOM 521 O O . GLY A 1 71 ? 9.164 2.790 -7.901 1.00 97.88 71 GLY A O 1
ATOM 522 N N . ASN A 1 72 ? 8.945 0.676 -8.618 1.00 98.69 72 ASN A N 1
ATOM 523 C CA . ASN A 1 72 ? 8.628 0.114 -7.311 1.00 98.69 72 ASN A CA 1
ATOM 524 C C . ASN A 1 72 ? 9.879 -0.504 -6.670 1.00 98.69 72 ASN A C 1
ATOM 526 O O . ASN A 1 72 ? 10.662 -1.188 -7.323 1.00 98.69 72 ASN A O 1
ATOM 530 N N . SER A 1 73 ? 10.077 -0.323 -5.359 1.00 98.81 73 SER A N 1
ATOM 531 C CA . SER A 1 73 ? 11.236 -0.912 -4.668 1.00 98.81 73 SER A CA 1
ATOM 532 C C . SER A 1 73 ? 11.248 -2.436 -4.787 1.00 98.81 73 SER A C 1
ATOM 534 O O . SER A 1 73 ? 10.343 -3.106 -4.284 1.00 98.81 73 SER A O 1
ATOM 536 N N . VAL A 1 74 ? 12.303 -3.008 -5.376 1.00 98.75 74 VAL A N 1
ATOM 537 C CA . VAL A 1 74 ? 12.412 -4.466 -5.582 1.00 98.75 74 VAL A CA 1
ATOM 538 C C . VAL A 1 74 ? 12.377 -5.207 -4.246 1.00 98.75 74 VAL A C 1
ATOM 540 O O . VAL A 1 74 ? 11.693 -6.219 -4.081 1.00 98.75 74 VAL A O 1
ATOM 543 N N . ARG A 1 75 ? 13.140 -4.712 -3.265 1.00 98.88 75 ARG A N 1
ATOM 544 C CA . ARG A 1 75 ? 13.231 -5.327 -1.934 1.00 98.88 75 ARG A CA 1
ATOM 545 C C . ARG A 1 75 ? 12.071 -4.893 -1.042 1.00 98.88 75 ARG A C 1
ATOM 547 O O . ARG A 1 75 ? 11.566 -5.725 -0.296 1.00 98.88 75 ARG A O 1
ATOM 554 N N . GLY A 1 76 ? 11.620 -3.640 -1.150 1.00 98.88 76 GLY A N 1
ATOM 555 C CA . GLY A 1 76 ? 10.470 -3.121 -0.405 1.00 98.88 76 GLY A CA 1
ATOM 556 C C . GLY A 1 76 ? 9.214 -3.958 -0.629 1.00 98.88 76 GLY A C 1
ATOM 557 O O . GLY A 1 76 ? 8.596 -4.406 0.334 1.00 98.88 76 GLY A O 1
ATOM 558 N N . GLN A 1 77 ? 8.904 -4.261 -1.893 1.00 98.88 77 GLN A N 1
ATOM 559 C CA . GLN A 1 77 ? 7.748 -5.083 -2.257 1.00 98.88 77 GLN A CA 1
ATOM 560 C C . GLN A 1 77 ? 7.826 -6.470 -1.613 1.00 98.88 77 GLN A C 1
ATOM 562 O O . GLN A 1 77 ? 6.876 -6.918 -0.975 1.00 98.88 77 GLN A O 1
ATOM 567 N N . LYS A 1 78 ? 8.988 -7.131 -1.719 1.00 98.81 78 LYS A N 1
ATOM 568 C CA . LYS A 1 78 ? 9.215 -8.469 -1.153 1.00 98.81 78 LYS A CA 1
ATOM 569 C C . LYS A 1 78 ? 9.116 -8.486 0.370 1.00 98.81 78 LYS A C 1
ATOM 571 O O . LYS A 1 78 ? 8.546 -9.422 0.919 1.00 98.81 78 LYS A O 1
ATOM 576 N N . MET A 1 79 ? 9.652 -7.472 1.050 1.00 98.88 79 MET A N 1
ATOM 577 C CA . MET A 1 79 ? 9.587 -7.377 2.510 1.00 98.88 79 MET A CA 1
ATOM 578 C C . MET A 1 79 ? 8.145 -7.216 2.999 1.00 98.88 79 MET A C 1
ATOM 580 O O . MET A 1 79 ? 7.711 -7.993 3.847 1.00 98.88 79 MET A O 1
ATOM 584 N N . VAL A 1 80 ? 7.379 -6.279 2.427 1.00 98.88 80 VAL A N 1
ATOM 585 C CA . VAL A 1 80 ? 5.971 -6.068 2.810 1.00 98.88 80 VAL A CA 1
ATOM 586 C C . VAL A 1 80 ? 5.120 -7.299 2.493 1.00 98.88 80 VAL A C 1
ATOM 588 O O . VAL A 1 80 ? 4.377 -7.763 3.357 1.00 98.88 80 VAL A O 1
ATOM 591 N N . ALA A 1 81 ? 5.277 -7.884 1.300 1.00 98.81 81 ALA A N 1
ATOM 592 C CA . ALA A 1 81 ? 4.580 -9.112 0.921 1.00 98.81 81 ALA A CA 1
ATOM 593 C C . ALA A 1 81 ? 4.915 -10.283 1.861 1.00 98.81 81 ALA A C 1
ATOM 595 O O . ALA A 1 81 ? 4.034 -11.051 2.236 1.00 98.81 81 ALA A O 1
ATOM 596 N N . SER A 1 82 ? 6.181 -10.413 2.269 1.00 98.81 82 SER A N 1
ATOM 597 C CA . SER A 1 82 ? 6.624 -11.455 3.199 1.00 98.81 82 SER A CA 1
ATOM 598 C C . SER A 1 82 ? 5.952 -11.324 4.567 1.00 98.81 82 SER A C 1
ATOM 600 O O . SER A 1 82 ? 5.440 -12.315 5.079 1.00 98.81 82 SER A O 1
ATOM 602 N N . VAL A 1 83 ? 5.886 -10.112 5.131 1.00 98.81 83 VAL A N 1
ATOM 603 C CA . VAL A 1 83 ? 5.206 -9.863 6.415 1.00 98.81 83 VAL A CA 1
ATOM 604 C C . VAL A 1 83 ? 3.710 -10.162 6.312 1.00 98.81 83 VAL A C 1
ATOM 606 O O . VAL A 1 83 ? 3.179 -10.886 7.151 1.00 98.81 83 VAL A O 1
ATOM 609 N N . ALA A 1 84 ? 3.039 -9.663 5.269 1.00 98.69 84 ALA A N 1
ATOM 610 C CA . ALA A 1 84 ? 1.615 -9.920 5.051 1.00 98.69 84 ALA A CA 1
ATOM 611 C C . ALA A 1 84 ? 1.314 -11.426 4.958 1.00 98.69 84 ALA A C 1
ATOM 613 O O . ALA A 1 84 ? 0.409 -11.918 5.630 1.00 98.69 84 ALA A O 1
ATOM 614 N N . ASN A 1 85 ? 2.123 -12.170 4.196 1.00 98.12 85 ASN A N 1
ATOM 615 C CA . ASN A 1 85 ? 1.959 -13.612 4.021 1.00 98.12 85 ASN A CA 1
ATOM 616 C C . ASN A 1 85 ? 2.232 -14.406 5.301 1.00 98.12 85 ASN A C 1
ATOM 618 O O . ASN A 1 85 ? 1.465 -15.311 5.620 1.00 98.12 85 ASN A O 1
ATOM 622 N N . GLN A 1 86 ? 3.291 -14.072 6.043 1.00 98.62 86 GLN A N 1
ATOM 623 C CA . GLN A 1 86 ? 3.618 -14.745 7.305 1.00 98.62 86 GLN A CA 1
ATOM 624 C C . GLN A 1 86 ? 2.525 -14.560 8.360 1.00 98.62 86 GLN A C 1
ATOM 626 O O . GLN A 1 86 ? 2.270 -15.471 9.142 1.00 98.62 86 GLN A O 1
ATOM 631 N N . LEU A 1 87 ? 1.868 -13.399 8.367 1.00 98.44 87 LEU A N 1
ATOM 632 C CA . LEU A 1 87 ? 0.779 -13.093 9.294 1.00 98.44 87 LEU A CA 1
ATOM 633 C C . LEU A 1 87 ? -0.609 -13.476 8.754 1.00 98.44 87 LEU A C 1
ATOM 635 O O . LEU A 1 87 ? -1.598 -13.325 9.464 1.00 98.44 87 LEU A O 1
ATOM 639 N N . GLY A 1 88 ? -0.697 -13.974 7.517 1.00 98.00 88 GLY A N 1
ATOM 640 C CA . GLY A 1 88 ? -1.951 -14.419 6.909 1.00 98.00 88 GLY A CA 1
ATOM 641 C C . GLY A 1 88 ? -2.906 -13.300 6.478 1.00 98.00 88 GLY A C 1
ATOM 642 O O . GLY A 1 88 ? -4.080 -13.579 6.254 1.00 98.00 88 GLY A O 1
ATOM 643 N N . TYR A 1 89 ? -2.443 -12.056 6.329 1.00 98.62 89 TYR A N 1
ATOM 644 C CA . TYR A 1 89 ? -3.310 -10.925 5.984 1.00 98.62 89 TYR A CA 1
ATOM 645 C C . TYR A 1 89 ? -3.500 -10.755 4.477 1.00 98.62 89 TYR A C 1
ATOM 647 O O . TYR A 1 89 ? -2.534 -10.605 3.731 1.00 98.62 89 TYR A O 1
ATOM 655 N N . ASN A 1 90 ? -4.761 -10.726 4.047 1.00 98.44 90 ASN A N 1
ATOM 656 C CA . ASN A 1 90 ? -5.193 -10.434 2.682 1.00 98.44 90 ASN A CA 1
ATOM 657 C C . ASN A 1 90 ? -6.696 -10.095 2.717 1.00 98.44 90 ASN A C 1
ATOM 659 O O . ASN A 1 90 ? -7.464 -10.866 3.283 1.00 98.44 90 ASN A O 1
ATOM 663 N N . VAL A 1 91 ? -7.132 -8.980 2.120 1.00 98.38 91 VAL A N 1
ATOM 664 C CA . VAL A 1 91 ? -8.545 -8.538 2.183 1.00 98.38 91 VAL A CA 1
ATOM 665 C C . VAL A 1 91 ? -9.512 -9.439 1.406 1.00 98.38 91 VAL A C 1
ATOM 667 O O . VAL A 1 91 ? -10.721 -9.326 1.570 1.00 98.38 91 VAL A O 1
ATOM 670 N N . PHE A 1 92 ? -8.989 -10.333 0.566 1.00 98.38 92 PHE A N 1
ATOM 671 C CA . PHE A 1 92 ? -9.749 -11.331 -0.184 1.00 98.38 92 PHE A CA 1
ATOM 672 C C . PHE A 1 92 ? -9.776 -12.706 0.506 1.00 98.38 92 PHE A C 1
ATOM 674 O O . PHE A 1 92 ? -10.276 -13.670 -0.074 1.00 98.38 92 PHE A O 1
ATOM 681 N N . LYS A 1 93 ? -9.234 -12.823 1.727 1.00 95.25 93 LYS A N 1
ATOM 682 C CA . LYS A 1 93 ? -9.336 -14.017 2.578 1.00 95.25 93 LYS A CA 1
ATOM 683 C C . LYS A 1 93 ? -10.258 -13.720 3.763 1.00 95.25 93 LYS A C 1
ATOM 685 O O . LYS A 1 93 ? -10.098 -12.688 4.410 1.00 95.25 93 LYS A O 1
ATOM 690 N N . GLY A 1 94 ? -11.226 -14.611 3.991 1.00 84.31 94 GLY A N 1
ATOM 691 C CA . GLY A 1 94 ? -12.155 -14.567 5.127 1.00 84.31 94 GLY A CA 1
ATOM 692 C C . GLY A 1 94 ? -11.608 -15.244 6.371 1.00 84.31 94 GLY A C 1
ATOM 693 O O . GLY A 1 94 ? -10.701 -16.096 6.222 1.00 84.31 94 GLY A O 1
#

InterPro domains:
  IPR012338 Beta-lactamase/transpeptidase-like [G3DSA:3.40.710.10] (1-94)
  IPR012338 Beta-lactamase/transpeptidase-like [SSF56601] (2-93)
  IPR015868 Glutaminase [PF04960] (1-92)
  IPR015868 Glutaminase [PTHR12544] (2-92)